Protein AF-A0AAW0JDM5-F1 (afdb_monomer)

pLDDT: mean 85.38, std 15.09, range [55.62, 98.75]

Solvent-accessible surface area (backbone atoms only — not comparable to full-atom values): 5201 Å² total; per-residue (Å²): 114,66,69,61,51,53,52,52,56,56,52,63,74,64,64,74,80,80,78,76,80,72,80,68,77,84,70,86,70,82,69,76,76,53,85,38,75,51,52,45,56,84,45,69,38,60,58,75,63,72,64,82,44,65,64,17,52,53,54,45,52,61,60,45,56,80,25,60,92,65,77,28,56,41,80,46,76,75,94,62,86

Mean predicted aligned error: 13.33 Å

Sequence (81 aa):
MQVALLLLLTLSNAVKINGEEDGQCDYKLTLEPRPHSVTISEFGAVGDGKTLNTIAFQNAIFYLKSFADKGGAQLYVPPGR

Structure (mmCIF, N/CA/C/O b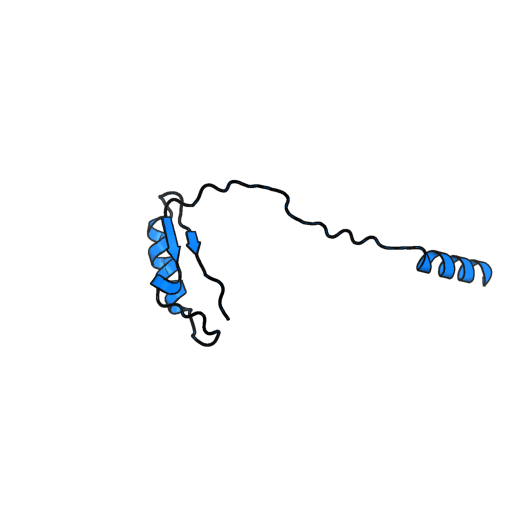ackbone):
data_AF-A0AAW0JDM5-F1
#
_entry.id   AF-A0AAW0JDM5-F1
#
loop_
_atom_site.group_PDB
_atom_site.id
_atom_site.type_symbol
_atom_site.label_atom_id
_atom_site.label_alt_id
_atom_site.label_comp_id
_atom_site.label_asym_id
_atom_site.label_entity_id
_atom_site.label_seq_id
_atom_site.pdbx_PDB_ins_code
_atom_site.Cartn_x
_atom_site.Cartn_y
_atom_site.Cartn_z
_atom_site.occupancy
_atom_site.B_iso_or_equiv
_atom_site.auth_seq_id
_atom_site.auth_comp_id
_atom_site.auth_asym_id
_atom_site.auth_atom_id
_atom_site.pdbx_PDB_model_num
ATOM 1 N N . MET A 1 1 ? -30.003 52.898 -26.010 1.00 65.62 1 MET A N 1
ATOM 2 C CA . MET A 1 1 ? -29.423 52.169 -24.856 1.00 65.62 1 MET A CA 1
ATOM 3 C C . MET A 1 1 ? -30.204 50.897 -24.503 1.00 65.62 1 MET A C 1
ATOM 5 O O . MET A 1 1 ? -29.579 49.864 -24.325 1.00 65.62 1 MET A O 1
ATOM 9 N N . GLN A 1 2 ? -31.546 50.921 -24.488 1.00 73.06 2 GLN A N 1
ATOM 10 C CA . GLN A 1 2 ? -32.381 49.732 -24.216 1.00 73.06 2 GLN A CA 1
ATOM 11 C C . GLN A 1 2 ? -32.250 48.606 -25.260 1.00 73.06 2 GLN A C 1
ATOM 13 O O . GLN A 1 2 ? -32.237 47.440 -24.890 1.00 73.06 2 GLN A O 1
ATOM 18 N N . VAL A 1 3 ? -32.081 48.936 -26.547 1.00 78.06 3 VAL A N 1
ATOM 19 C CA . VAL A 1 3 ? -31.913 47.928 -27.617 1.00 78.06 3 VAL A CA 1
ATOM 20 C C . VAL A 1 3 ? -30.640 47.100 -27.424 1.00 78.06 3 VAL A C 1
ATOM 22 O O . VAL A 1 3 ? -30.671 45.883 -27.556 1.00 78.06 3 VAL A O 1
ATOM 25 N N . ALA A 1 4 ? -29.536 47.746 -27.038 1.00 79.62 4 ALA A N 1
ATOM 26 C CA . ALA A 1 4 ? -28.281 47.058 -26.744 1.00 79.62 4 ALA A CA 1
ATOM 27 C C . ALA A 1 4 ? -28.407 46.141 -25.515 1.00 79.62 4 ALA A C 1
ATOM 29 O O . ALA A 1 4 ? -27.873 45.036 -25.514 1.00 79.62 4 ALA A O 1
ATOM 30 N N . LEU A 1 5 ? -29.163 46.575 -24.500 1.00 78.19 5 LEU A N 1
ATOM 31 C CA . LEU A 1 5 ? -29.421 45.791 -23.293 1.00 78.19 5 LEU A CA 1
ATOM 32 C C . LEU A 1 5 ? -30.265 44.543 -23.591 1.00 78.19 5 LEU A C 1
ATOM 34 O O . LEU A 1 5 ? -29.950 43.459 -23.108 1.00 78.19 5 LEU A O 1
ATOM 38 N N . LEU A 1 6 ? -31.293 44.683 -24.432 1.00 78.81 6 LEU A N 1
ATOM 39 C CA . LEU A 1 6 ? -32.114 43.562 -24.895 1.00 78.81 6 LEU A CA 1
ATOM 40 C C . LEU A 1 6 ? -31.282 42.561 -25.708 1.00 78.81 6 LEU A C 1
ATOM 42 O O . LEU A 1 6 ? -31.389 41.359 -25.484 1.00 78.81 6 LEU A O 1
ATOM 46 N N . LEU A 1 7 ? -30.391 43.046 -26.578 1.00 76.25 7 LEU A N 1
ATOM 47 C CA . LEU A 1 7 ? -29.486 42.188 -27.347 1.00 76.25 7 LEU A CA 1
ATOM 48 C C . LEU A 1 7 ? -28.535 41.394 -26.436 1.00 76.25 7 LEU A C 1
ATOM 50 O O . LEU A 1 7 ? -28.402 40.180 -26.589 1.00 76.25 7 LEU A O 1
ATOM 54 N N . LEU A 1 8 ? -27.936 42.048 -25.438 1.00 75.69 8 LEU A N 1
ATOM 55 C CA . LEU A 1 8 ? -27.049 41.406 -24.460 1.00 75.69 8 LEU A CA 1
ATOM 56 C C . LEU A 1 8 ? -27.763 40.326 -23.634 1.00 75.69 8 LEU A C 1
ATOM 58 O O . LEU A 1 8 ? -27.198 39.253 -23.418 1.00 75.69 8 LEU A O 1
ATOM 62 N N . LEU A 1 9 ? -29.009 40.574 -23.221 1.00 76.81 9 LEU A N 1
ATOM 63 C CA . LEU A 1 9 ? -29.846 39.597 -22.511 1.00 76.81 9 LEU A CA 1
ATOM 64 C C . LEU A 1 9 ? -30.176 38.377 -23.381 1.00 76.81 9 LEU A C 1
ATOM 66 O O . LEU A 1 9 ? -30.154 37.248 -22.896 1.00 76.81 9 LEU A O 1
ATOM 70 N N . THR A 1 10 ? -30.446 38.569 -24.674 1.00 76.94 10 THR A N 1
ATOM 71 C CA . THR A 1 10 ? -30.695 37.430 -25.576 1.00 76.94 10 THR A CA 1
ATOM 72 C C . THR A 1 10 ? -29.442 36.585 -25.815 1.00 76.94 10 THR A C 1
ATOM 74 O O . THR A 1 10 ? -29.526 35.360 -25.821 1.00 76.94 10 THR A O 1
ATOM 77 N N . LEU A 1 11 ? -28.271 37.217 -25.936 1.00 72.00 11 LEU A N 1
ATOM 78 C CA . LEU A 1 11 ? -26.996 36.531 -26.161 1.00 72.00 11 LEU A CA 1
ATOM 79 C C . LEU A 1 11 ? -26.549 35.720 -24.941 1.00 72.00 11 LEU A C 1
ATOM 81 O O . LEU A 1 11 ? -26.072 34.600 -25.094 1.00 72.00 11 LEU A O 1
ATOM 85 N N . SER A 1 12 ? -26.744 36.244 -23.731 1.00 69.56 12 SER A N 1
ATOM 86 C CA . SER A 1 12 ? -26.337 35.558 -22.495 1.00 69.56 12 SER A CA 1
ATOM 87 C C . SER A 1 12 ? -27.149 34.289 -22.208 1.00 69.56 12 SER A C 1
ATOM 89 O O . SER A 1 12 ? -26.607 33.345 -21.645 1.00 69.56 12 SER A O 1
ATOM 91 N N . ASN A 1 13 ? -28.399 34.209 -22.674 1.00 64.50 13 ASN A N 1
ATOM 92 C CA . ASN A 1 13 ? -29.211 32.988 -22.581 1.00 64.50 13 ASN A CA 1
ATOM 93 C C . ASN A 1 13 ? -28.917 31.962 -23.695 1.00 64.50 13 ASN A C 1
ATOM 95 O O . ASN A 1 13 ? -29.297 30.799 -23.573 1.00 64.50 13 ASN A O 1
ATOM 99 N N . ALA A 1 14 ? -28.265 32.378 -24.787 1.00 66.88 14 ALA A N 1
ATOM 100 C CA . ALA A 1 14 ?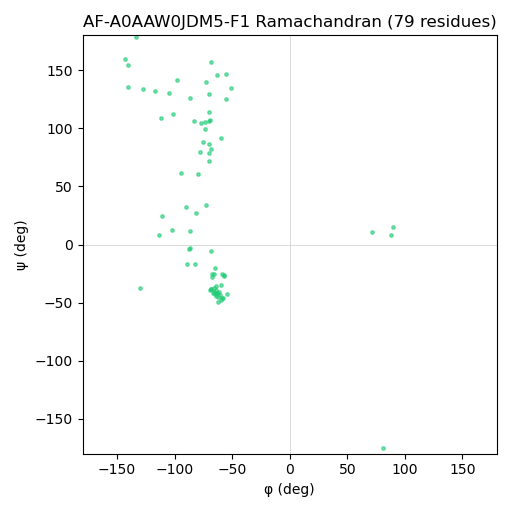 -27.938 31.515 -25.923 1.00 66.88 14 ALA A CA 1
ATOM 101 C C . ALA A 1 14 ? -26.583 30.801 -25.775 1.00 66.88 14 ALA A C 1
ATOM 103 O O . ALA A 1 14 ? -26.322 29.819 -26.472 1.00 66.88 14 ALA A O 1
ATOM 104 N N . VAL A 1 15 ? -25.721 31.266 -24.865 1.00 68.44 15 VAL A N 1
ATOM 105 C CA . VAL A 1 15 ? -24.435 30.622 -24.577 1.00 68.44 15 VAL A CA 1
ATOM 106 C C . VAL A 1 15 ? -24.679 29.366 -23.738 1.00 68.44 15 VAL A C 1
ATOM 108 O O . VAL A 1 15 ? -24.656 29.384 -22.511 1.00 68.44 15 VAL A O 1
ATOM 111 N N . LYS A 1 16 ? -24.903 28.239 -24.416 1.00 61.97 16 LYS A N 1
ATOM 112 C CA . LYS A 1 16 ? -24.691 26.914 -23.830 1.00 61.97 16 LYS A CA 1
ATOM 113 C C . LYS A 1 16 ? -23.187 26.682 -23.751 1.00 61.97 16 LYS A C 1
ATOM 115 O O . LYS A 1 16 ? -22.545 26.434 -24.769 1.00 61.97 16 LYS A O 1
ATOM 120 N N . ILE A 1 17 ? -22.622 26.776 -22.550 1.00 62.03 17 ILE A N 1
ATOM 121 C CA . ILE A 1 17 ? -21.285 26.241 -22.302 1.00 62.03 17 ILE A CA 1
ATOM 122 C C . ILE A 1 17 ? -21.442 24.726 -22.271 1.00 62.03 17 ILE A C 1
ATOM 124 O O . ILE A 1 17 ? -21.907 24.158 -21.286 1.00 62.03 17 ILE A O 1
ATOM 128 N N . ASN A 1 18 ? -21.113 24.080 -23.387 1.00 58.62 18 ASN A N 1
ATOM 129 C CA . ASN A 1 18 ? -20.902 22.642 -23.412 1.00 58.62 18 ASN A CA 1
ATOM 130 C C . ASN A 1 18 ? -19.598 22.389 -22.652 1.00 58.62 18 ASN A C 1
ATOM 132 O O . ASN A 1 18 ? -18.514 22.412 -23.230 1.00 58.62 18 ASN A O 1
ATOM 136 N N . GLY A 1 19 ? -19.705 22.262 -21.331 1.00 57.84 19 GLY A N 1
ATOM 137 C CA . GLY A 1 19 ? -18.634 21.737 -20.499 1.00 57.84 19 GLY A CA 1
ATOM 138 C C . GLY A 1 19 ? -18.502 20.252 -20.789 1.00 57.84 19 GLY A C 1
ATOM 139 O O . GLY A 1 19 ? -19.046 19.431 -20.061 1.00 57.84 19 GLY A O 1
ATOM 140 N N . GLU A 1 20 ? -17.852 19.917 -21.897 1.00 55.62 20 GLU A N 1
ATOM 141 C CA . GLU A 1 20 ? -17.408 18.556 -22.163 1.00 55.62 20 GLU A CA 1
ATOM 142 C C . GLU A 1 20 ? -16.140 18.327 -21.342 1.00 55.62 20 GLU A C 1
ATOM 144 O O . GLU A 1 20 ? -15.016 18.454 -21.819 1.00 55.62 20 GLU A O 1
ATOM 149 N N . GLU A 1 21 ? -16.333 18.060 -20.052 1.00 61.22 21 GLU A N 1
ATOM 150 C CA . GLU A 1 21 ? -15.303 17.456 -19.213 1.00 61.22 21 GLU A CA 1
ATOM 151 C C . GLU A 1 21 ? -15.283 15.948 -19.468 1.00 61.22 21 GLU A C 1
ATOM 153 O O . GLU A 1 21 ? -15.498 15.159 -18.556 1.00 61.22 21 GLU A O 1
ATOM 158 N N . ASP A 1 22 ? -15.015 15.528 -20.705 1.00 56.09 22 ASP A N 1
ATOM 159 C CA . ASP A 1 22 ? -14.604 14.145 -20.949 1.00 56.09 22 ASP A CA 1
ATOM 160 C C . ASP A 1 22 ? -13.076 14.098 -20.969 1.00 56.09 22 ASP A C 1
ATOM 162 O O . ASP A 1 22 ? -12.404 13.758 -21.939 1.00 56.09 22 ASP A O 1
ATOM 166 N N . GLY A 1 23 ? -12.501 14.469 -19.822 1.00 58.16 23 GLY A N 1
ATOM 167 C CA . GLY A 1 23 ? -11.125 14.139 -19.468 1.00 58.16 23 GLY A CA 1
ATOM 168 C C . GLY A 1 23 ? -10.992 12.658 -19.112 1.00 58.16 23 GLY A C 1
ATOM 169 O O . GLY A 1 23 ? -10.223 12.307 -18.215 1.00 58.16 23 GLY A O 1
ATOM 170 N N . GLN A 1 24 ? -11.767 11.782 -19.755 1.00 61.34 24 GLN A N 1
ATOM 171 C CA . GLN A 1 24 ? -11.624 10.352 -19.596 1.00 61.34 24 GLN A CA 1
ATOM 172 C C . GLN A 1 24 ? -10.299 9.988 -20.261 1.00 61.34 24 GLN A C 1
ATOM 174 O O . GLN A 1 24 ? -10.122 10.057 -21.475 1.00 61.34 24 GLN A O 1
ATOM 179 N N . CYS A 1 25 ? -9.318 9.675 -19.426 1.00 63.31 25 CYS A N 1
ATOM 180 C CA . CYS A 1 25 ? -8.028 9.180 -19.857 1.00 63.31 25 CYS A CA 1
ATOM 181 C C . CYS A 1 25 ? -8.209 7.873 -20.647 1.00 63.31 25 CYS A C 1
ATOM 183 O O . CYS A 1 25 ? -8.195 6.795 -20.061 1.00 63.31 25 CYS A O 1
ATOM 185 N N . ASP A 1 26 ? -8.347 7.957 -21.970 1.00 61.25 26 ASP A N 1
ATOM 186 C CA . ASP A 1 26 ? -8.558 6.798 -22.850 1.00 61.25 26 ASP A CA 1
ATOM 187 C C . ASP A 1 26 ? -7.240 6.067 -23.183 1.00 61.25 26 ASP A C 1
ATOM 189 O O . ASP A 1 26 ? -7.065 5.434 -24.226 1.00 61.25 26 ASP A O 1
ATOM 193 N N . TYR A 1 27 ? -6.256 6.160 -22.283 1.00 61.91 27 TYR A N 1
ATOM 194 C CA . TYR A 1 27 ? -5.052 5.358 -22.381 1.00 61.91 27 TYR A CA 1
ATOM 195 C C . TYR A 1 27 ? -5.339 3.983 -21.769 1.00 61.91 27 TYR A C 1
ATOM 197 O O . TYR A 1 27 ? -5.372 3.785 -20.556 1.00 61.91 27 TYR A O 1
ATOM 205 N N . LYS A 1 28 ? -5.479 2.963 -22.616 1.00 63.94 28 LYS A N 1
ATOM 206 C CA . LYS A 1 28 ? -5.170 1.588 -22.202 1.00 63.94 28 LYS A CA 1
ATOM 207 C C . LYS A 1 28 ? -3.651 1.477 -22.033 1.00 63.94 28 LYS A C 1
ATOM 209 O O . LYS A 1 28 ? -2.965 0.882 -22.861 1.00 63.94 28 LYS A O 1
ATOM 214 N N . LEU A 1 29 ? -3.094 2.084 -20.981 1.00 62.66 29 LEU A N 1
ATOM 215 C CA . LEU A 1 29 ? -1.737 1.740 -20.568 1.00 62.66 29 LEU A CA 1
ATOM 216 C C . LEU A 1 29 ? -1.815 0.338 -19.984 1.00 62.66 29 LEU A C 1
ATOM 218 O O . LEU A 1 29 ? -2.304 0.134 -18.874 1.00 62.66 29 LEU A O 1
ATOM 222 N N . THR A 1 30 ? -1.317 -0.629 -20.746 1.00 69.69 30 THR A N 1
ATOM 223 C CA . THR A 1 30 ? -0.905 -1.913 -20.186 1.00 69.69 30 THR A CA 1
ATOM 224 C C . THR A 1 30 ? 0.330 -1.616 -19.341 1.00 69.69 30 THR A C 1
ATOM 226 O O . THR A 1 30 ? 1.457 -1.654 -19.824 1.00 69.69 30 THR A O 1
ATOM 229 N N . LEU A 1 31 ? 0.109 -1.150 -18.110 1.00 73.50 31 LEU A N 1
ATOM 230 C CA . LEU A 1 31 ? 1.185 -0.954 -17.155 1.00 73.50 31 LEU A CA 1
ATOM 231 C C . LEU A 1 31 ? 1.663 -2.340 -16.748 1.00 73.50 31 LEU A C 1
ATOM 233 O O . LEU A 1 31 ? 0.914 -3.095 -16.128 1.00 73.50 31 LEU A O 1
ATOM 237 N N . GLU A 1 32 ? 2.901 -2.660 -17.105 1.00 83.31 32 GLU A N 1
ATOM 238 C CA . GLU A 1 32 ? 3.569 -3.838 -16.569 1.00 83.31 32 GLU A CA 1
ATOM 239 C C . GLU A 1 32 ? 3.546 -3.755 -15.032 1.00 83.31 32 GLU A C 1
ATOM 241 O O . GLU A 1 32 ? 3.955 -2.729 -14.464 1.00 83.31 32 GLU A O 1
ATOM 246 N N . PRO A 1 33 ? 3.034 -4.787 -14.336 1.00 85.81 33 PRO A N 1
ATOM 247 C CA . PRO A 1 33 ? 3.020 -4.811 -12.883 1.00 85.81 33 PRO A CA 1
ATOM 248 C C . PRO A 1 33 ? 4.426 -4.620 -12.310 1.00 85.81 33 PRO A C 1
ATOM 250 O O . PRO A 1 33 ? 5.424 -5.071 -12.876 1.00 85.81 33 PRO A O 1
ATOM 253 N N . ARG A 1 34 ? 4.519 -3.967 -11.147 1.00 91.69 34 ARG A N 1
ATOM 254 C CA . ARG A 1 34 ? 5.802 -3.872 -10.442 1.00 91.69 34 ARG A CA 1
ATOM 255 C C . ARG A 1 34 ? 6.273 -5.279 -10.040 1.00 91.69 34 ARG A C 1
ATOM 257 O O . ARG A 1 34 ? 5.431 -6.090 -9.657 1.00 91.69 34 ARG A O 1
ATOM 264 N N . PRO A 1 35 ? 7.592 -5.554 -10.038 1.00 92.44 35 PRO A N 1
ATOM 265 C CA . PRO A 1 35 ? 8.126 -6.881 -9.707 1.00 92.44 35 PRO A CA 1
ATOM 266 C C . PRO A 1 35 ? 7.721 -7.402 -8.321 1.00 92.44 35 PRO A C 1
ATOM 268 O O . PRO A 1 35 ? 7.674 -8.608 -8.097 1.00 92.44 35 PRO A O 1
ATOM 271 N N . HIS A 1 36 ? 7.426 -6.491 -7.391 1.00 95.19 36 HIS A N 1
ATOM 272 C CA . HIS A 1 36 ? 6.986 -6.807 -6.039 1.00 95.19 36 HIS A CA 1
ATOM 273 C C . HIS A 1 36 ? 5.690 -6.064 -5.725 1.00 95.19 36 HIS A C 1
ATOM 275 O O . HIS A 1 36 ? 5.590 -4.861 -5.975 1.00 95.19 36 HIS A O 1
ATOM 281 N N . SER A 1 37 ? 4.712 -6.770 -5.160 1.00 95.75 37 SER A N 1
ATOM 282 C CA . SER A 1 37 ? 3.425 -6.208 -4.752 1.00 95.75 37 SER A CA 1
ATOM 283 C C . SER A 1 37 ? 2.985 -6.820 -3.429 1.00 95.75 37 SER A C 1
ATOM 285 O O . SER A 1 37 ? 3.110 -8.029 -3.241 1.00 95.75 37 SER A O 1
ATOM 287 N N . VAL A 1 38 ? 2.506 -5.977 -2.519 1.00 97.56 38 VAL A N 1
ATOM 288 C CA . VAL A 1 38 ? 1.984 -6.366 -1.200 1.00 97.56 38 VAL A CA 1
ATOM 289 C 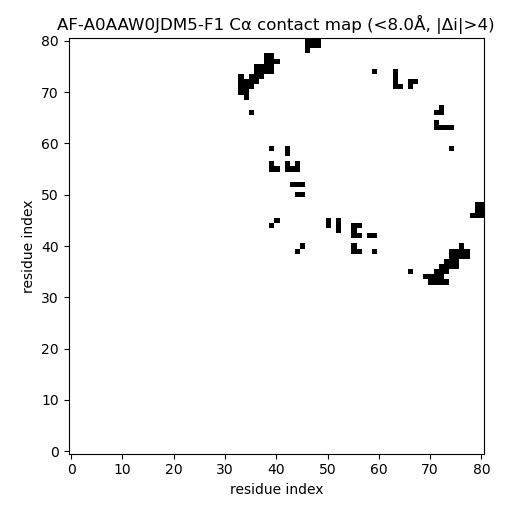C . VAL A 1 38 ? 0.752 -5.538 -0.866 1.00 97.56 38 VAL A C 1
ATOM 291 O O . VAL A 1 38 ? 0.605 -4.406 -1.337 1.00 97.56 38 VAL A O 1
ATOM 294 N N . THR A 1 39 ? -0.121 -6.070 -0.017 1.00 98.12 39 THR A N 1
ATOM 295 C CA . THR A 1 39 ? -1.317 -5.366 0.458 1.00 98.12 39 THR A CA 1
ATOM 296 C C . THR A 1 39 ? -1.075 -4.732 1.825 1.00 98.12 39 THR A C 1
ATOM 298 O O . THR A 1 39 ? -0.470 -5.337 2.705 1.00 98.12 39 THR A O 1
ATOM 301 N N . ILE A 1 40 ? -1.606 -3.532 2.065 1.00 98.62 40 ILE A N 1
ATOM 302 C CA . ILE A 1 40 ? -1.444 -2.824 3.349 1.00 98.62 40 ILE A CA 1
ATOM 303 C C . ILE A 1 40 ? -1.986 -3.606 4.566 1.00 98.62 40 ILE A C 1
ATOM 305 O O . ILE A 1 40 ? -1.499 -3.441 5.684 1.00 98.62 40 ILE A O 1
ATOM 309 N N . SER A 1 41 ? -2.956 -4.503 4.362 1.00 98.12 41 SER A N 1
ATOM 310 C CA . SER A 1 41 ? -3.496 -5.389 5.404 1.00 98.12 41 SER A CA 1
ATOM 311 C C . SER A 1 41 ? -2.476 -6.405 5.929 1.00 98.12 41 SER A C 1
ATOM 313 O O . SER A 1 41 ? -2.570 -6.803 7.086 1.00 98.12 41 SER A O 1
ATOM 315 N N . GLU A 1 42 ? -1.459 -6.764 5.138 1.00 98.31 42 GLU A N 1
ATOM 316 C CA . GLU A 1 42 ? -0.343 -7.617 5.585 1.00 98.31 42 GLU A CA 1
ATOM 317 C C . GLU A 1 42 ? 0.506 -6.931 6.671 1.00 98.31 42 GLU A C 1
ATOM 319 O O . GLU A 1 42 ? 1.183 -7.597 7.449 1.00 98.31 42 GLU A O 1
ATOM 324 N N . PHE A 1 43 ? 0.419 -5.600 6.770 1.00 98.56 43 PHE A N 1
ATOM 325 C CA . PHE A 1 43 ? 1.107 -4.779 7.769 1.00 98.56 43 PHE A CA 1
ATOM 326 C C . PHE A 1 43 ? 0.186 -4.331 8.914 1.00 98.56 43 PHE A C 1
ATOM 328 O O . PHE A 1 43 ? 0.562 -3.465 9.706 1.00 98.56 43 PHE A O 1
ATOM 335 N N . GLY A 1 44 ? -1.013 -4.917 9.018 1.00 98.00 44 GLY A N 1
ATOM 336 C CA . GLY A 1 44 ? -1.946 -4.690 10.124 1.00 98.00 44 GLY A CA 1
ATOM 337 C C . GLY A 1 44 ? -2.931 -3.538 9.926 1.00 98.00 44 GLY A C 1
ATOM 338 O O . GLY A 1 44 ? -3.547 -3.108 10.899 1.0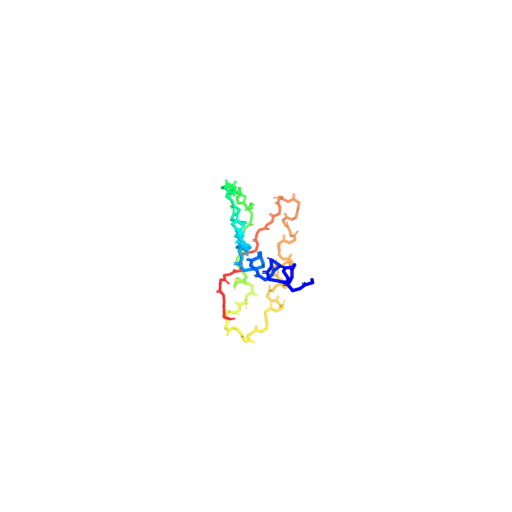0 98.00 44 GLY A O 1
ATOM 339 N N . ALA A 1 45 ? -3.096 -3.024 8.703 1.00 98.31 45 ALA A N 1
ATOM 340 C CA . ALA A 1 45 ? -4.115 -2.010 8.449 1.00 98.31 45 ALA A CA 1
ATOM 341 C C . ALA A 1 45 ? -5.538 -2.580 8.458 1.00 98.31 45 ALA A C 1
ATOM 343 O O . ALA A 1 45 ? -5.806 -3.641 7.886 1.00 98.31 45 ALA A O 1
ATOM 344 N N . VAL A 1 46 ? -6.460 -1.813 9.042 1.00 98.31 46 VAL A N 1
ATOM 345 C CA . VAL A 1 46 ? -7.888 -2.140 9.144 1.00 98.31 46 VAL A CA 1
ATOM 346 C C . VAL A 1 46 ? -8.711 -1.097 8.383 1.00 98.31 46 VAL A C 1
ATOM 348 O O . VAL A 1 46 ? -8.506 0.104 8.543 1.00 98.31 46 VAL A O 1
ATOM 351 N N . GLY A 1 47 ? -9.646 -1.553 7.544 1.00 97.81 47 GLY A N 1
ATOM 352 C CA . GLY A 1 47 ? -10.489 -0.707 6.683 1.00 97.81 47 GLY A CA 1
ATOM 353 C C . GLY A 1 47 ? -11.810 -0.254 7.318 1.00 97.81 47 GLY A C 1
ATOM 354 O O . GLY A 1 47 ? -12.815 -0.155 6.618 1.00 97.81 47 GLY A O 1
ATOM 355 N N . ASP A 1 48 ? -11.847 -0.046 8.635 1.00 97.94 48 ASP A N 1
ATOM 356 C CA . ASP A 1 48 ? -13.070 0.248 9.402 1.00 97.94 48 ASP A CA 1
ATOM 357 C C . ASP A 1 48 ? -13.438 1.745 9.479 1.00 97.94 48 ASP A C 1
ATOM 359 O O . ASP A 1 48 ? -14.476 2.086 10.057 1.00 97.94 48 ASP A O 1
ATOM 363 N N . GLY A 1 49 ? -12.599 2.625 8.922 1.00 97.75 49 GLY A N 1
ATOM 364 C CA . GLY A 1 49 ? -12.746 4.085 8.968 1.00 97.75 49 GLY A CA 1
ATOM 365 C C . GLY A 1 49 ? -12.481 4.704 10.344 1.00 97.75 49 GLY A C 1
ATOM 366 O O . GLY A 1 49 ? -12.804 5.869 10.573 1.00 97.75 49 GLY A O 1
ATOM 367 N N . LYS A 1 50 ? -11.936 3.931 11.293 1.00 98.12 50 LYS A N 1
ATOM 368 C CA . LYS A 1 50 ? -11.715 4.351 12.690 1.00 98.12 50 LYS A CA 1
ATOM 369 C C . LYS A 1 50 ? -10.297 4.077 13.170 1.00 98.12 50 LYS A C 1
ATOM 371 O O . LYS A 1 50 ? -9.743 4.861 13.936 1.00 98.12 50 LYS A O 1
ATOM 376 N N . THR A 1 51 ? -9.718 2.963 12.744 1.00 98.12 51 THR A N 1
ATOM 377 C CA . THR A 1 51 ? -8.386 2.526 13.143 1.00 98.12 51 THR A CA 1
ATOM 378 C C . THR A 1 51 ? -7.315 3.431 12.532 1.00 98.12 51 THR A C 1
ATOM 380 O O . THR A 1 51 ? -7.292 3.679 11.325 1.00 98.12 51 THR A O 1
ATOM 383 N N . LEU A 1 52 ? -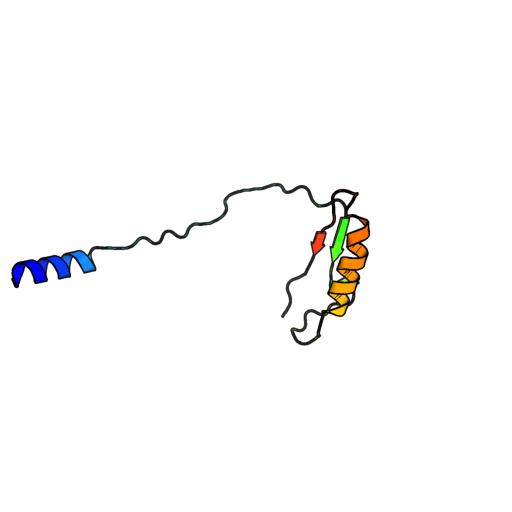6.389 3.920 13.363 1.00 98.25 52 LEU A N 1
ATOM 384 C CA . LEU A 1 52 ? -5.263 4.732 12.904 1.00 98.25 52 LEU A CA 1
ATOM 385 C C . LEU A 1 52 ? -4.186 3.845 12.258 1.00 98.25 52 LEU A C 1
ATOM 387 O O . LEU A 1 52 ? -3.396 3.203 12.947 1.00 98.25 52 LEU A O 1
ATOM 391 N N . ASN A 1 53 ? -4.109 3.860 10.928 1.00 98.50 53 ASN A N 1
ATOM 392 C CA . ASN A 1 53 ? -3.228 2.973 10.156 1.00 98.50 53 ASN A CA 1
ATOM 393 C C . ASN A 1 53 ? -1.786 3.496 9.957 1.00 98.50 53 ASN A C 1
ATOM 395 O O . ASN A 1 53 ? -1.030 2.924 9.173 1.00 98.50 53 ASN A O 1
ATOM 399 N N . THR A 1 54 ? -1.362 4.557 10.656 1.00 98.62 54 THR A N 1
ATOM 400 C CA . THR A 1 54 ? -0.031 5.177 10.470 1.00 98.62 54 THR A CA 1
ATOM 401 C C . THR A 1 54 ? 1.122 4.180 10.622 1.00 98.62 54 THR A C 1
ATOM 403 O O . THR A 1 54 ? 2.043 4.183 9.809 1.00 98.62 54 THR A O 1
ATOM 406 N N . ILE A 1 55 ? 1.066 3.295 11.623 1.00 98.62 55 ILE A N 1
ATOM 407 C CA . ILE A 1 55 ? 2.110 2.282 11.854 1.00 98.62 55 ILE A CA 1
ATOM 408 C C . ILE A 1 55 ? 2.122 1.221 10.746 1.00 98.62 55 ILE A C 1
ATOM 410 O O . ILE A 1 55 ? 3.195 0.828 10.292 1.00 98.62 55 ILE A O 1
ATOM 414 N N . ALA A 1 56 ? 0.953 0.810 10.247 1.00 98.69 56 ALA A N 1
ATOM 415 C CA . ALA A 1 56 ? 0.868 -0.125 9.126 1.00 98.69 56 ALA A CA 1
ATOM 416 C C . ALA A 1 56 ? 1.541 0.450 7.868 1.00 98.69 56 ALA A C 1
ATOM 418 O O . ALA A 1 56 ? 2.334 -0.234 7.223 1.00 98.69 56 ALA A O 1
ATOM 419 N N . PHE A 1 57 ? 1.313 1.735 7.565 1.00 98.69 57 PHE A N 1
ATOM 420 C CA . PHE A 1 57 ? 1.993 2.414 6.457 1.00 98.69 57 PHE A CA 1
ATOM 421 C C . PHE A 1 57 ? 3.502 2.544 6.676 1.00 98.69 57 PHE A C 1
ATOM 423 O O . PHE A 1 57 ? 4.267 2.291 5.748 1.00 98.69 57 PHE A O 1
ATOM 430 N N . GLN A 1 58 ? 3.956 2.897 7.882 1.00 98.75 58 GLN A N 1
ATOM 431 C CA . GLN A 1 58 ? 5.392 2.968 8.183 1.00 98.75 58 GLN A CA 1
ATOM 432 C C . GLN A 1 58 ? 6.085 1.620 7.955 1.00 98.75 58 GLN A C 1
ATOM 434 O O . GLN A 1 58 ? 7.118 1.565 7.284 1.00 98.75 58 GLN A O 1
ATOM 439 N N . ASN A 1 59 ? 5.483 0.536 8.444 1.00 98.69 59 ASN A N 1
ATOM 440 C CA . ASN A 1 59 ? 6.005 -0.817 8.275 1.00 98.69 59 ASN A CA 1
ATOM 441 C C . ASN A 1 59 ? 6.020 -1.240 6.799 1.00 98.69 59 ASN A C 1
ATOM 443 O O . ASN A 1 59 ? 7.032 -1.756 6.320 1.00 98.69 59 ASN A O 1
ATOM 447 N N . ALA A 1 60 ? 4.941 -0.961 6.061 1.00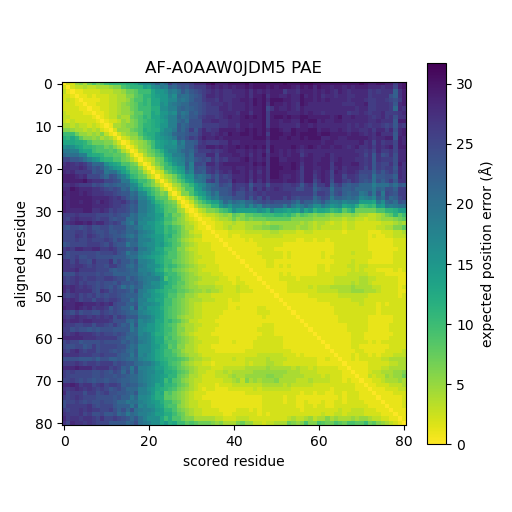 98.56 60 ALA A N 1
ATOM 448 C CA . ALA A 1 60 ? 4.851 -1.254 4.634 1.00 98.56 60 ALA A CA 1
ATOM 449 C C . ALA A 1 60 ? 5.938 -0.524 3.832 1.00 98.56 60 ALA A C 1
ATOM 451 O O . ALA A 1 60 ? 6.649 -1.137 3.039 1.00 98.56 60 ALA A O 1
ATOM 452 N N . ILE A 1 61 ? 6.128 0.777 4.068 1.00 98.19 61 ILE A N 1
ATOM 453 C CA . ILE A 1 61 ? 7.152 1.569 3.372 1.00 98.19 61 ILE A CA 1
ATOM 454 C C . ILE A 1 61 ? 8.563 1.102 3.735 1.00 98.19 61 ILE A C 1
ATOM 456 O O . ILE A 1 61 ? 9.413 0.999 2.848 1.00 98.19 61 ILE A O 1
ATOM 460 N N . PHE A 1 62 ? 8.820 0.781 5.006 1.00 98.12 62 PHE A N 1
ATOM 461 C CA . PHE A 1 62 ? 10.106 0.2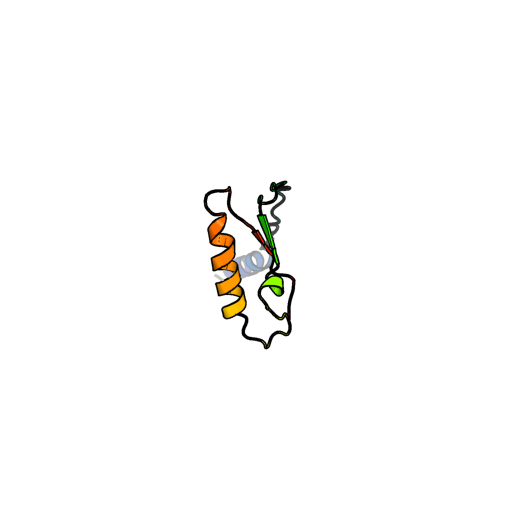30 5.433 1.00 98.12 62 PHE A CA 1
ATOM 462 C C . PHE A 1 62 ? 10.441 -1.067 4.685 1.00 98.12 62 PHE A C 1
ATOM 464 O O . PHE A 1 62 ? 11.543 -1.199 4.152 1.00 98.12 62 PHE A O 1
ATOM 471 N N . TYR A 1 63 ? 9.477 -1.984 4.579 1.00 97.88 63 TYR A N 1
ATOM 472 C CA . TYR A 1 63 ? 9.629 -3.226 3.825 1.00 97.88 63 TYR A CA 1
ATOM 473 C C . TYR A 1 63 ? 9.876 -2.963 2.333 1.00 97.88 63 TYR A C 1
ATOM 475 O O . TYR A 1 63 ? 10.844 -3.466 1.756 1.00 97.88 63 TYR A O 1
ATOM 483 N N . LEU A 1 64 ? 9.051 -2.117 1.709 1.00 97.75 64 LEU A N 1
ATOM 484 C CA . LEU A 1 64 ? 9.107 -1.863 0.268 1.00 97.75 64 LEU A CA 1
ATOM 485 C C . LEU A 1 64 ? 10.374 -1.127 -0.175 1.00 97.75 64 LEU A C 1
ATOM 487 O O . LEU A 1 64 ? 10.824 -1.294 -1.310 1.00 97.75 64 LEU A O 1
ATOM 491 N N . LYS A 1 65 ? 10.999 -0.362 0.726 1.00 96.94 65 LYS A N 1
ATOM 492 C CA . LYS A 1 65 ? 12.278 0.310 0.471 1.00 96.94 65 LYS A CA 1
ATOM 493 C C . LYS A 1 65 ? 13.386 -0.667 0.057 1.00 96.94 65 LYS A C 1
ATOM 495 O O . LYS A 1 65 ? 14.272 -0.276 -0.697 1.00 96.94 65 LYS A O 1
ATOM 500 N N . SER A 1 66 ? 13.316 -1.931 0.482 1.00 96.69 66 SER A N 1
ATOM 501 C CA . SER A 1 66 ? 14.280 -2.980 0.111 1.00 96.69 66 SER A CA 1
ATOM 502 C C . SER A 1 66 ? 14.239 -3.412 -1.368 1.00 96.69 66 SER A C 1
ATOM 504 O O . SER A 1 66 ? 15.077 -4.209 -1.799 1.00 96.69 66 SER A O 1
ATOM 506 N N . PHE A 1 67 ? 13.279 -2.893 -2.143 1.00 96.75 67 PHE A N 1
ATOM 507 C CA . PHE A 1 67 ? 13.128 -3.147 -3.579 1.00 96.75 67 PHE A CA 1
ATOM 508 C C . PHE A 1 67 ? 13.378 -1.901 -4.443 1.00 96.75 67 PHE A C 1
ATOM 510 O O . PHE A 1 67 ? 13.136 -1.933 -5.651 1.00 96.75 67 PHE A O 1
ATOM 517 N N . ALA A 1 68 ? 13.849 -0.792 -3.857 1.00 94.44 68 ALA A N 1
ATOM 518 C CA . ALA A 1 68 ? 14.083 0.461 -4.581 1.00 94.44 68 ALA A CA 1
ATOM 519 C C . ALA A 1 68 ? 15.095 0.307 -5.733 1.00 94.44 68 ALA A C 1
ATOM 521 O O . ALA A 1 68 ? 14.930 0.910 -6.790 1.00 94.44 68 ALA A O 1
ATOM 522 N N . ASP A 1 69 ? 16.098 -0.546 -5.554 1.00 95.06 69 ASP A N 1
ATOM 523 C CA . ASP A 1 69 ? 17.132 -0.906 -6.527 1.00 95.06 69 ASP A CA 1
ATOM 524 C C . ASP A 1 69 ? 16.722 -2.055 -7.475 1.00 95.06 69 ASP A C 1
ATOM 526 O O . ASP A 1 69 ? 17.455 -2.375 -8.407 1.00 95.06 69 ASP A O 1
ATOM 530 N N . LYS A 1 70 ? 15.532 -2.649 -7.289 1.00 94.69 70 LYS A N 1
ATOM 531 C CA . LYS A 1 70 ? 15.024 -3.824 -8.034 1.00 94.69 70 LYS A CA 1
ATOM 532 C C . LYS A 1 70 ? 13.846 -3.502 -8.961 1.00 94.69 70 LYS A C 1
ATOM 534 O O . LYS A 1 70 ? 13.029 -4.365 -9.265 1.00 94.69 70 LYS A O 1
ATOM 539 N N . GLY A 1 71 ? 13.725 -2.245 -9.390 1.00 92.31 71 GLY A N 1
ATOM 540 C CA . GLY A 1 71 ? 12.592 -1.779 -10.204 1.00 92.31 71 GLY A CA 1
ATOM 541 C C . GLY A 1 71 ? 11.382 -1.305 -9.388 1.00 92.31 71 GLY A C 1
ATOM 542 O O . GLY A 1 71 ? 10.336 -0.975 -9.959 1.00 92.31 71 GLY A O 1
ATOM 543 N N . GLY A 1 72 ? 11.532 -1.201 -8.066 1.00 94.75 72 GLY A N 1
ATOM 544 C CA . GLY A 1 72 ? 10.512 -0.711 -7.149 1.00 94.75 72 GLY A CA 1
ATOM 545 C C . GLY A 1 72 ? 9.469 -1.763 -6.782 1.00 94.75 72 GLY A C 1
ATOM 546 O O . GLY A 1 72 ? 9.553 -2.932 -7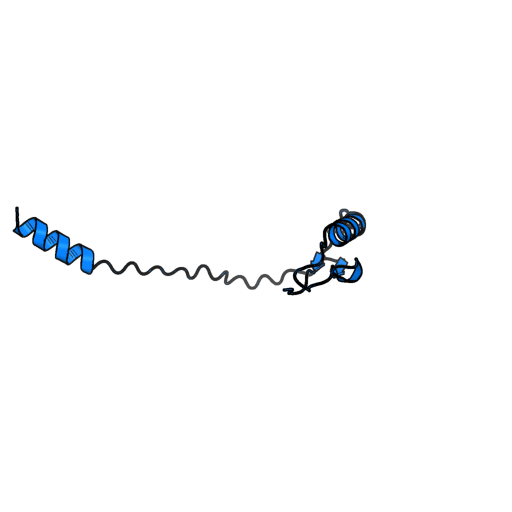.157 1.00 94.75 72 GLY A O 1
ATOM 547 N N . ALA A 1 73 ? 8.463 -1.321 -6.035 1.00 96.81 73 ALA A N 1
ATOM 548 C CA . ALA A 1 73 ? 7.381 -2.169 -5.566 1.00 96.81 73 ALA A CA 1
ATOM 549 C C . ALA A 1 73 ? 6.048 -1.413 -5.570 1.00 96.81 73 ALA A C 1
ATOM 551 O O . ALA A 1 73 ? 6.016 -0.180 -5.574 1.00 96.81 73 ALA A O 1
ATOM 552 N N . GLN A 1 74 ? 4.952 -2.162 -5.572 1.00 96.44 74 GLN A N 1
ATOM 553 C CA . GLN A 1 74 ? 3.593 -1.659 -5.456 1.00 96.44 74 GLN A CA 1
ATOM 554 C C . GLN A 1 74 ? 3.052 -1.944 -4.052 1.00 96.44 74 GLN A C 1
ATOM 556 O O . GLN A 1 74 ? 3.124 -3.067 -3.560 1.00 96.44 74 GLN A O 1
ATOM 561 N N . LEU A 1 75 ? 2.488 -0.917 -3.418 1.00 98.00 75 LEU A N 1
ATOM 562 C CA . LEU A 1 75 ? 1.677 -1.068 -2.215 1.00 98.00 75 LEU A CA 1
ATOM 563 C C . LEU A 1 75 ? 0.209 -0.979 -2.618 1.00 98.00 75 LEU A C 1
ATOM 565 O O . LEU A 1 75 ? -0.248 0.084 -3.040 1.00 98.00 75 LEU A O 1
ATOM 569 N N . TYR A 1 76 ? -0.524 -2.077 -2.496 1.00 97.44 76 TYR A N 1
ATOM 570 C CA . TYR A 1 76 ? -1.958 -2.095 -2.737 1.00 97.44 76 TYR A CA 1
ATOM 571 C C . TYR A 1 76 ? -2.725 -1.712 -1.466 1.00 97.44 76 TYR A C 1
ATOM 573 O O . TYR A 1 76 ? -2.542 -2.306 -0.399 1.00 97.44 76 TYR A O 1
ATOM 581 N N . VAL A 1 77 ? -3.600 -0.715 -1.586 1.00 98.06 77 VAL A N 1
ATOM 582 C CA . VAL A 1 77 ? -4.536 -0.303 -0.535 1.00 98.06 77 VAL A CA 1
ATOM 583 C C . VAL A 1 77 ? -5.941 -0.661 -1.021 1.00 98.06 77 VAL A C 1
ATOM 585 O O . VAL A 1 77 ? -6.415 -0.040 -1.973 1.00 98.06 77 VAL A O 1
ATOM 588 N N . PRO A 1 78 ? -6.598 -1.676 -0.431 1.00 97.31 78 PRO A N 1
ATOM 589 C CA . PRO A 1 78 ? -7.937 -2.058 -0.842 1.00 97.31 78 PRO A CA 1
ATOM 590 C C . PRO A 1 78 ? -8.941 -0.957 -0.468 1.00 97.31 78 PRO A C 1
ATOM 592 O O . PRO A 1 78 ? -8.685 -0.185 0.463 1.00 97.31 78 PRO A O 1
ATOM 595 N N . PRO A 1 79 ? -10.099 -0.894 -1.148 1.00 97.31 79 PRO A N 1
ATOM 596 C CA . PRO A 1 79 ? -11.193 -0.021 -0.744 1.00 97.31 79 PRO A CA 1
ATOM 597 C C . PRO A 1 79 ? -11.541 -0.213 0.739 1.00 97.31 79 PRO A C 1
ATOM 599 O O . PRO A 1 79 ? -11.649 -1.342 1.220 1.00 97.31 79 PRO A O 1
ATOM 602 N N . GLY A 1 80 ? -11.711 0.898 1.450 1.00 94.81 80 GLY A N 1
ATOM 603 C CA . GLY A 1 80 ? -12.030 0.941 2.875 1.00 94.81 80 GLY A CA 1
ATOM 604 C C . GLY A 1 80 ? -13.164 1.917 3.164 1.00 94.81 80 GLY A C 1
ATOM 605 O O . GLY A 1 80 ? -13.698 2.548 2.249 1.00 94.81 80 GLY A O 1
ATOM 606 N N . ARG A 1 81 ? -13.546 1.997 4.437 1.00 91.62 81 ARG A N 1
ATOM 607 C CA . ARG A 1 81 ? -14.603 2.884 4.924 1.00 91.62 81 ARG A CA 1
ATOM 608 C C . ARG A 1 81 ? -14.068 4.228 5.402 1.00 91.62 81 ARG A C 1
ATOM 610 O O . ARG A 1 81 ? -12.924 4.249 5.905 1.00 91.62 81 ARG A O 1
#

Secondary structure (DSSP, 8-state):
-HHHHHHHHHHHHH--------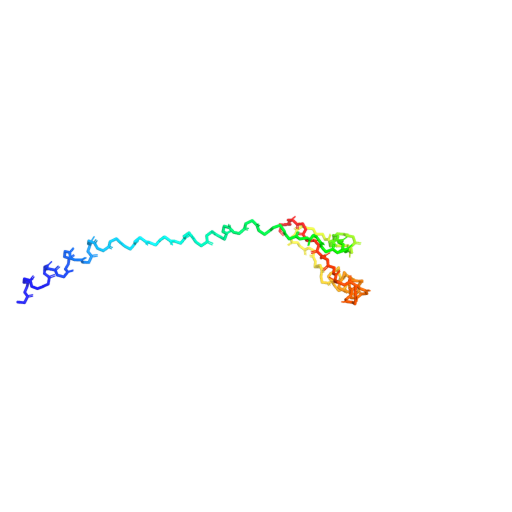---------PPPSEEEEGGGGT---SSSS--HHHHHHHHHHHGGGTTTT-EEEE-----

InterPro domains:
  IPR011050 Pectin lyase fold/virulence factor [SSF51126] (30-81)
  IPR012334 Pectin lyase fold [G3DSA:2.160.20.10] (15-81)
  IPR051801 Glycosyl_Hydrolase_28_Enzymes [PTHR31339] (4-81)

Foldseek 3Di:
DVVVVVVVVVVVVVDDPPPPPPPPPPDPPPPDAQPAEDELVVLPDDQAVPDDSPSSVVVVCVVQVVCPVVRGYYYDYDHGD

Organism: Quercus suber (NCBI:txid58331)

Radius of gyration: 25.71 Å; Cα contacts (8 Å, |Δi|>4): 62; chains: 1; bounding box: 50×60×41 Å

Nearest PDB structures (foldseek):
  3jur-assembly1_C  TM=8.614E-01  e=1.903E-01  Thermotoga maritima
  4mr0-assembly1_A  TM=8.562E-01  e=2.855E-01  Streptococcus pneumoniae R6
  7ltf-assembly1_C  TM=5.236E-01  e=5.604E+00  Shewanella oneidensis MR-1
  2awo-assembly2_C  TM=3.894E-01  e=3.490E+00  Escherichia coli K-12
  4khz-assembly1_B  TM=3.829E-01  e=3.261E+00  Escherichia coli DH1